Protein AF-A0A2S9A8B4-F1 (afdb_monomer)

Nearest PDB structures (foldseek):
  5kph-assembly1_A  TM=5.635E-01  e=2.188E-01  synthetic construct
  4r80-assembly2_B  TM=6.199E-01  e=7.160E-01  synthetic construct
  7yyh-assembly1_P  TM=4.689E-01  e=9.631E-01  Homo sapiens
  7t4k-assembly1_B  TM=3.296E-01  e=2.209E+00  Pediculus humanus corporis
  7t4m-assembly1_A  TM=3.541E-01  e=6.421E+00  Pediculus humanus corporis

Foldseek 3Di:
DCPPPHQDDLLLVLVVLCVLAVVVADPPKDWDSVPKDWDAAPDPVGIWIWIWMAHPNAIKIWIWRWHDHSVDIDTQATDIGSDDDDPVVVVCVSHVHCSDDDD

pLDDT: mean 87.12, std 13.0, range [33.0, 96.38]

Solvent-accessible surface area (backbone atoms only — not comparable to full-atom values): 5932 Å² total; per-residue (Å²): 138,63,78,90,55,50,86,42,46,74,67,53,54,51,53,51,38,47,66,69,20,51,83,73,48,60,96,74,51,44,74,38,77,85,74,42,46,78,44,78,31,82,37,86,40,41,30,39,39,39,32,39,29,37,38,96,91,41,57,21,22,33,38,24,22,38,29,83,36,77,93,57,65,40,71,70,42,68,40,63,37,78,50,70,80,53,70,73,55,52,53,32,50,30,65,61,40,84,79,61,82,88,127

Radius of gyration: 13.03 Å; Cα contacts (8 Å, |Δi|>4): 193; chains: 1; bounding box: 32×26×36 Å

Secondary structure (DSSP, 8-state):
--SSSTTS-HHHHHHHHHHHHGGGS-TT-EE-SSS-EEEE-SSSS-EEEEEEEEETTEEEEEEEEEEEETTEEEEEEEEEESSPPPHHHHHHHHTT-SSS---

Mean predicted aligned error: 5.31 Å

Sequence (103 aa):
SADEYGDFTASGLVEICVGATKSAFASDVQFDTTGSRIERRNVDPEWLVLVPAQTAGFAGEAQCTIGGSPTSPDIGLSSASIERLPEEQIQKLIDGKNEGGDR

Structure (mmCIF, N/CA/C/O backbone):
data_AF-A0A2S9A8B4-F1
#
_entry.id   AF-A0A2S9A8B4-F1
#
loop_
_atom_site.group_PDB
_atom_site.id
_atom_site.type_symbol
_atom_site.label_atom_id
_atom_site.label_alt_id
_atom_site.label_comp_id
_atom_site.label_asym_id
_atom_site.label_entity_id
_atom_site.label_seq_id
_atom_site.pdbx_PDB_ins_code
_atom_site.Cartn_x
_atom_site.Cartn_y
_atom_site.Cartn_z
_atom_site.occupancy
_atom_site.B_iso_or_equiv
_atom_site.auth_seq_id
_atom_site.auth_comp_id
_atom_site.auth_asym_id
_atom_site.auth_atom_id
_atom_site.pdbx_PDB_model_num
ATOM 1 N N . SER A 1 1 ? -0.232 2.340 -21.285 1.00 39.75 1 SER A N 1
ATOM 2 C CA . SER A 1 1 ? 0.051 3.312 -20.220 1.00 39.75 1 SER A CA 1
ATOM 3 C C . SER A 1 1 ? 0.759 2.562 -19.113 1.00 39.75 1 SER A C 1
ATOM 5 O O . SER A 1 1 ? 0.089 1.894 -18.343 1.00 39.75 1 SER A O 1
ATOM 7 N N . ALA A 1 2 ? 2.091 2.550 -19.148 1.00 49.41 2 ALA A N 1
ATOM 8 C CA . ALA A 1 2 ? 2.973 1.806 -18.241 1.00 49.41 2 ALA A CA 1
ATOM 9 C C . ALA A 1 2 ? 3.773 2.777 -17.343 1.00 49.41 2 ALA A C 1
ATOM 11 O O . ALA A 1 2 ? 4.900 2.502 -16.964 1.00 49.41 2 ALA A O 1
ATOM 12 N N . ASP A 1 3 ? 3.218 3.966 -17.080 1.00 56.22 3 ASP A N 1
ATOM 13 C CA . ASP A 1 3 ? 4.016 5.128 -16.655 1.00 56.22 3 ASP A CA 1
ATOM 14 C C . ASP A 1 3 ? 3.707 5.649 -15.244 1.00 56.22 3 ASP A C 1
ATOM 16 O O . ASP A 1 3 ? 4.416 6.526 -14.764 1.00 56.22 3 ASP A O 1
ATOM 20 N N . GLU A 1 4 ? 2.685 5.131 -14.553 1.00 79.00 4 GLU A N 1
ATOM 21 C CA . GLU A 1 4 ? 2.356 5.610 -13.196 1.00 79.00 4 GLU A CA 1
ATOM 22 C C . GLU A 1 4 ? 2.902 4.704 -12.085 1.00 79.00 4 GLU A C 1
ATOM 24 O O . GLU A 1 4 ? 3.278 5.209 -11.034 1.00 79.00 4 GLU A O 1
ATOM 29 N N . TYR A 1 5 ? 3.018 3.394 -12.338 1.00 83.25 5 TYR A N 1
ATOM 30 C CA . TYR A 1 5 ? 3.417 2.382 -11.345 1.00 83.25 5 TYR A CA 1
ATOM 31 C C . TYR A 1 5 ? 4.538 1.451 -11.845 1.00 83.25 5 TYR A C 1
ATOM 33 O O . TYR A 1 5 ? 4.625 0.288 -11.449 1.00 83.25 5 TYR A O 1
ATOM 41 N N . GLY A 1 6 ? 5.368 1.938 -12.775 1.00 84.88 6 GLY A N 1
ATOM 42 C CA . GLY A 1 6 ? 6.353 1.109 -13.475 1.00 84.88 6 GLY A CA 1
ATOM 43 C C . GLY A 1 6 ? 5.675 -0.031 -14.242 1.00 84.88 6 GLY A C 1
ATOM 44 O O . GLY A 1 6 ? 4.680 0.185 -14.934 1.00 84.88 6 GLY A O 1
ATOM 45 N N . ASP A 1 7 ? 6.180 -1.255 -14.076 1.00 88.75 7 ASP A N 1
ATOM 46 C CA . ASP A 1 7 ? 5.588 -2.454 -14.686 1.00 88.75 7 ASP A CA 1
ATOM 47 C C . ASP A 1 7 ? 4.308 -2.934 -13.976 1.00 88.75 7 ASP A C 1
ATOM 49 O O . ASP A 1 7 ? 3.604 -3.811 -14.484 1.00 88.75 7 ASP A O 1
ATOM 53 N N . PHE A 1 8 ? 3.981 -2.380 -12.804 1.00 91.75 8 PHE A N 1
ATOM 54 C CA . PHE A 1 8 ? 2.799 -2.764 -12.041 1.00 91.75 8 PHE A CA 1
ATOM 55 C C . PHE A 1 8 ? 1.528 -2.043 -12.498 1.00 91.75 8 PHE A C 1
ATOM 57 O O . PHE A 1 8 ? 1.534 -1.017 -13.174 1.00 91.75 8 PHE A O 1
ATOM 64 N N . THR A 1 9 ? 0.391 -2.590 -12.067 1.00 93.12 9 THR A N 1
ATOM 65 C CA . THR A 1 9 ? -0.889 -1.875 -12.048 1.00 93.12 9 THR A CA 1
ATOM 66 C C . THR A 1 9 ? -1.201 -1.454 -10.614 1.00 93.12 9 THR A C 1
ATOM 68 O O . THR A 1 9 ? -0.787 -2.140 -9.678 1.00 93.12 9 THR A O 1
ATOM 71 N N . ALA A 1 10 ? -1.977 -0.380 -10.431 1.00 91.94 10 ALA A N 1
ATOM 72 C CA . ALA A 1 10 ? -2.442 0.040 -9.104 1.00 91.94 10 ALA A CA 1
ATOM 73 C C . ALA A 1 10 ? -3.119 -1.114 -8.347 1.00 91.94 10 ALA A C 1
ATOM 75 O O . ALA A 1 10 ? -2.777 -1.411 -7.205 1.00 91.94 10 ALA A O 1
ATOM 76 N N . SER A 1 11 ? -4.036 -1.816 -9.019 1.00 93.38 11 SER A N 1
ATOM 77 C CA . SER A 1 11 ? -4.722 -2.983 -8.462 1.00 93.38 11 SER A CA 1
ATOM 78 C C . SER A 1 11 ? -3.751 -4.110 -8.117 1.00 93.38 11 SER A C 1
ATOM 80 O O . SER A 1 11 ? -3.885 -4.709 -7.058 1.00 93.38 11 SER A O 1
ATOM 82 N N . GLY A 1 12 ? -2.739 -4.356 -8.954 1.00 94.94 12 GLY A N 1
ATOM 83 C CA . GLY A 1 12 ? -1.717 -5.367 -8.684 1.00 94.94 12 GLY A CA 1
ATOM 84 C C . GLY A 1 12 ? -0.901 -5.059 -7.427 1.00 94.94 12 GLY A C 1
ATOM 85 O O . GLY A 1 12 ? -0.712 -5.942 -6.597 1.00 94.94 12 GLY A O 1
ATOM 86 N N . LEU A 1 13 ? -0.474 -3.806 -7.239 1.00 95.50 13 LEU A N 1
ATOM 87 C CA . LEU A 1 13 ? 0.229 -3.372 -6.024 1.00 95.50 13 LEU A CA 1
ATOM 88 C C . LEU A 1 13 ? -0.624 -3.583 -4.762 1.00 95.50 13 LEU A C 1
ATOM 90 O O . LEU A 1 13 ? -0.137 -4.097 -3.753 1.00 95.50 13 LEU A O 1
ATOM 94 N N . VAL A 1 14 ? -1.911 -3.242 -4.831 1.00 96.38 14 VAL A N 1
ATOM 95 C CA . VAL A 1 14 ? -2.862 -3.433 -3.726 1.00 96.38 14 VAL A CA 1
ATOM 96 C C . VAL A 1 14 ? -3.080 -4.914 -3.420 1.00 96.38 14 VAL A C 1
ATOM 98 O O . VAL A 1 14 ? -3.014 -5.307 -2.257 1.00 96.38 14 VAL A O 1
ATOM 101 N N . GLU A 1 15 ? -3.293 -5.752 -4.435 1.00 95.56 15 GLU A N 1
ATOM 102 C CA . GLU A 1 15 ? -3.484 -7.198 -4.265 1.00 95.56 15 GLU A CA 1
ATOM 103 C C . GLU A 1 15 ? -2.257 -7.877 -3.652 1.00 95.56 15 GLU A C 1
ATOM 105 O O . GLU A 1 15 ? -2.403 -8.700 -2.744 1.00 95.56 15 GLU A O 1
ATOM 110 N N . ILE A 1 16 ? -1.051 -7.498 -4.091 1.00 95.62 16 ILE A N 1
ATOM 111 C CA . ILE A 1 16 ? 0.204 -7.984 -3.507 1.00 95.62 16 ILE A CA 1
ATOM 112 C C . ILE A 1 16 ? 0.271 -7.594 -2.027 1.00 95.62 16 ILE A C 1
ATOM 114 O O . ILE A 1 16 ? 0.544 -8.450 -1.183 1.00 95.62 16 ILE A O 1
ATOM 118 N N . CYS A 1 17 ? -0.034 -6.336 -1.690 1.00 95.81 17 CYS A N 1
ATOM 119 C CA . CYS A 1 17 ? 0.024 -5.876 -0.305 1.00 95.81 17 CYS A CA 1
ATOM 120 C C . CYS A 1 17 ? -0.997 -6.583 0.600 1.00 95.81 17 CYS A C 1
ATOM 122 O O . CYS A 1 17 ? -0.662 -7.048 1.693 1.00 95.81 17 CYS A O 1
ATOM 124 N N . VAL A 1 18 ? -2.238 -6.731 0.134 1.00 95.06 18 VAL A N 1
ATOM 125 C CA . VAL A 1 18 ? -3.276 -7.482 0.851 1.00 95.06 18 VAL A CA 1
ATOM 126 C C . VAL A 1 18 ? -2.843 -8.933 1.042 1.00 95.06 18 VAL A C 1
ATOM 128 O O . VAL A 1 18 ? -2.926 -9.454 2.151 1.00 95.06 18 VAL A O 1
ATOM 131 N N . GLY A 1 19 ? -2.334 -9.590 -0.002 1.00 94.69 19 GLY A N 1
ATOM 132 C CA . GLY A 1 19 ? -1.847 -10.967 0.080 1.00 94.69 19 GLY A CA 1
ATOM 133 C C . GLY A 1 19 ? -0.728 -11.143 1.110 1.00 94.69 19 GLY A C 1
ATOM 134 O O . GLY A 1 19 ? -0.754 -12.104 1.878 1.00 94.69 19 GLY A O 1
ATOM 135 N N . ALA A 1 20 ? 0.204 -10.189 1.168 1.00 92.81 20 ALA A N 1
ATOM 136 C CA . ALA A 1 20 ? 1.346 -10.207 2.077 1.00 92.81 20 ALA A CA 1
ATOM 137 C C . ALA A 1 20 ? 0.980 -9.937 3.547 1.00 92.81 20 ALA A C 1
ATOM 139 O O . ALA A 1 20 ? 1.686 -10.394 4.446 1.00 92.81 20 ALA A O 1
ATOM 140 N N . THR A 1 21 ? -0.106 -9.202 3.802 1.00 93.19 21 THR A N 1
ATOM 141 C CA . THR A 1 21 ? -0.495 -8.759 5.155 1.00 93.19 21 THR A CA 1
ATOM 142 C C . THR A 1 21 ? -1.702 -9.499 5.720 1.00 93.19 21 THR A C 1
ATOM 144 O O . THR A 1 21 ? -1.887 -9.520 6.936 1.00 93.19 21 THR A O 1
ATOM 147 N N . LYS A 1 22 ? -2.514 -10.160 4.886 1.00 92.25 22 LYS A N 1
ATOM 148 C CA . LYS A 1 22 ? -3.759 -10.829 5.300 1.00 92.25 22 LYS A CA 1
ATOM 149 C C . LYS A 1 22 ? -3.586 -11.793 6.472 1.00 92.25 22 LYS A C 1
ATOM 151 O O . LYS A 1 22 ? -4.471 -11.865 7.315 1.00 92.25 22 LYS A O 1
ATOM 156 N N . SER A 1 23 ? -2.468 -12.515 6.548 1.00 91.62 23 SER A N 1
ATOM 157 C CA . SER A 1 23 ? -2.196 -13.452 7.647 1.00 91.62 23 SER A CA 1
ATOM 158 C C . SER A 1 23 ? -1.904 -12.778 8.991 1.00 91.62 23 SER A C 1
ATOM 160 O O . SER A 1 23 ? -1.959 -13.449 10.017 1.00 91.62 23 SER A O 1
ATOM 162 N N . ALA A 1 24 ? -1.565 -11.487 8.992 1.00 89.31 24 ALA A N 1
ATOM 163 C CA . ALA A 1 24 ? -1.321 -10.705 10.203 1.00 89.31 24 ALA A CA 1
ATOM 164 C C . ALA A 1 24 ? -2.607 -10.083 10.783 1.00 89.31 24 ALA A C 1
ATOM 166 O O . ALA A 1 24 ? -2.614 -9.662 11.937 1.00 89.31 24 ALA A O 1
ATOM 167 N N . PHE A 1 25 ? -3.698 -10.052 10.013 1.00 89.44 25 PHE A N 1
ATOM 168 C CA . PHE A 1 25 ? -5.019 -9.634 10.481 1.00 89.44 25 PHE A CA 1
ATOM 169 C C . PHE A 1 25 ? -5.854 -10.827 10.972 1.00 89.44 25 PHE A C 1
ATOM 171 O O . PHE A 1 25 ? -5.573 -11.984 10.650 1.00 89.44 25 PHE A O 1
ATOM 178 N N . ALA A 1 26 ? -6.916 -10.557 11.739 1.00 88.44 26 ALA A N 1
ATOM 179 C CA . ALA A 1 26 ? -7.876 -11.598 12.090 1.00 88.44 26 ALA A CA 1
ATOM 180 C C . ALA A 1 26 ? -8.693 -12.039 10.862 1.00 88.44 26 ALA A C 1
ATOM 182 O O . ALA A 1 26 ? -8.788 -11.344 9.851 1.00 88.44 26 ALA A O 1
ATOM 183 N N . SER A 1 27 ? -9.287 -13.230 10.943 1.00 88.25 27 SER A N 1
ATOM 184 C CA . SER A 1 27 ? -9.929 -13.885 9.796 1.00 88.25 27 SER A CA 1
ATOM 185 C C . SER A 1 27 ? -11.151 -13.147 9.236 1.00 88.25 27 SER A C 1
ATOM 187 O O . SER A 1 27 ? -11.572 -13.449 8.123 1.00 88.25 27 SER A O 1
ATOM 189 N N . ASP A 1 28 ? -11.723 -12.208 9.990 1.00 90.19 28 ASP A N 1
ATOM 190 C CA . ASP A 1 28 ? -12.870 -11.386 9.598 1.00 90.19 28 ASP A CA 1
ATOM 191 C C . ASP A 1 28 ? -12.481 -10.108 8.833 1.00 90.19 28 ASP A C 1
ATOM 193 O O . ASP A 1 28 ? -13.371 -9.369 8.405 1.00 90.19 28 ASP A O 1
ATOM 197 N N . VAL A 1 29 ? -11.180 -9.849 8.643 1.00 93.62 29 VAL A N 1
ATOM 198 C CA . VAL A 1 29 ? -10.678 -8.615 8.029 1.00 93.62 29 VAL A CA 1
ATOM 199 C C . VAL A 1 29 ? -11.329 -8.303 6.679 1.00 93.62 29 VAL A C 1
ATOM 201 O O . VAL A 1 29 ? -11.444 -9.157 5.798 1.00 93.62 29 VAL A O 1
ATOM 204 N N . GLN A 1 30 ? -11.724 -7.045 6.511 1.00 94.12 30 GLN A N 1
ATOM 205 C CA . GLN A 1 30 ? -12.222 -6.466 5.268 1.00 94.12 30 GLN A CA 1
ATOM 206 C C . GLN A 1 30 ? -11.238 -5.395 4.801 1.00 94.12 30 GLN A C 1
ATOM 208 O O . GLN A 1 30 ? -11.010 -4.427 5.521 1.00 94.12 30 GLN A O 1
ATOM 213 N N . PHE A 1 31 ? -10.660 -5.555 3.613 1.00 94.62 31 PHE A N 1
ATOM 214 C CA . PHE A 1 31 ? -9.763 -4.562 3.015 1.00 94.62 31 PHE A CA 1
ATOM 215 C C . PHE A 1 31 ? -10.551 -3.621 2.101 1.00 94.62 31 PHE A C 1
ATOM 217 O O . PHE A 1 31 ? -11.307 -4.082 1.246 1.00 94.62 31 PHE A O 1
ATOM 224 N N . ASP A 1 32 ? -10.352 -2.315 2.256 1.00 94.94 32 ASP A N 1
ATOM 225 C CA . ASP A 1 32 ? -10.876 -1.292 1.354 1.00 94.94 32 ASP A CA 1
ATOM 226 C C . ASP A 1 32 ? -9.836 -0.981 0.273 1.00 94.94 32 ASP A C 1
ATOM 228 O O . ASP A 1 32 ? -8.985 -0.100 0.406 1.00 94.94 32 ASP A O 1
ATOM 232 N N . THR A 1 33 ? -9.903 -1.736 -0.820 1.00 93.12 33 THR A N 1
ATOM 233 C CA . THR A 1 33 ? -9.004 -1.570 -1.967 1.00 93.12 33 THR A CA 1
ATOM 234 C C . THR A 1 33 ? -9.316 -0.328 -2.801 1.00 93.12 33 THR A C 1
ATOM 236 O O . THR A 1 33 ? -8.515 0.041 -3.648 1.00 93.12 33 THR A O 1
ATOM 239 N N . THR A 1 34 ? -10.478 0.310 -2.621 1.00 91.44 34 THR A N 1
ATOM 240 C CA . THR A 1 34 ? -10.837 1.545 -3.341 1.00 91.44 34 THR A CA 1
ATOM 241 C C . THR A 1 34 ? -10.321 2.780 -2.606 1.00 91.44 34 THR A C 1
ATOM 243 O O . THR A 1 34 ? -9.947 3.758 -3.248 1.00 91.44 34 THR A O 1
ATOM 246 N N . GLY A 1 35 ? -10.250 2.721 -1.276 1.00 91.81 35 GLY A N 1
ATOM 247 C CA . GLY A 1 35 ? -9.608 3.724 -0.426 1.00 91.81 35 GLY A CA 1
ATOM 248 C C . GLY A 1 35 ? -8.088 3.581 -0.303 1.00 91.81 35 GLY A C 1
ATOM 249 O O . GLY A 1 35 ? -7.489 4.263 0.529 1.00 91.81 35 GLY A O 1
ATOM 250 N N . SER A 1 36 ? -7.456 2.694 -1.080 1.00 94.50 36 SER A N 1
ATOM 251 C CA . SER A 1 36 ? -6.010 2.471 -1.022 1.00 94.50 36 SER A CA 1
ATOM 252 C C . SER A 1 36 ? -5.220 3.688 -1.495 1.00 94.50 36 SER A C 1
ATOM 254 O O . SER A 1 36 ? -5.593 4.342 -2.471 1.00 94.50 36 SER A O 1
ATOM 256 N N . ARG A 1 37 ? -4.074 3.926 -0.863 1.00 94.81 37 ARG A N 1
ATOM 257 C CA . ARG A 1 37 ? -3.109 4.953 -1.247 1.00 94.81 37 ARG A CA 1
ATOM 258 C C . ARG A 1 37 ? -1.821 4.292 -1.721 1.00 94.81 37 ARG A C 1
ATOM 260 O O . ARG A 1 37 ? -1.278 3.428 -1.037 1.00 94.81 37 ARG A O 1
ATOM 267 N N . ILE A 1 38 ? -1.344 4.707 -2.888 1.00 95.25 38 ILE A N 1
ATOM 268 C CA . ILE A 1 38 ? -0.091 4.235 -3.478 1.00 95.25 38 ILE A CA 1
ATOM 269 C C . ILE A 1 38 ? 0.797 5.452 -3.689 1.00 95.25 38 ILE A C 1
ATOM 271 O O . ILE A 1 38 ? 0.381 6.411 -4.332 1.00 95.25 38 ILE A O 1
ATOM 275 N N . GLU A 1 39 ? 2.005 5.407 -3.144 1.00 94.75 39 GLU A 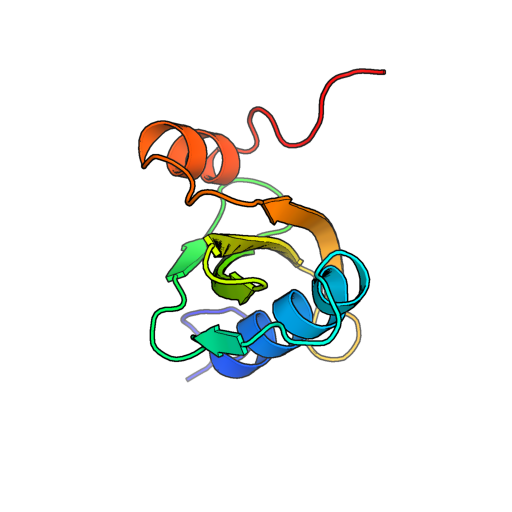N 1
ATOM 276 C CA . GLU A 1 39 ? 2.979 6.492 -3.218 1.00 94.75 39 GLU A CA 1
ATOM 277 C C . GLU A 1 39 ? 4.297 5.958 -3.765 1.00 94.75 39 GLU A C 1
ATOM 279 O O . GLU A 1 39 ? 4.743 4.868 -3.397 1.00 94.75 39 GLU A O 1
ATOM 284 N N . ARG A 1 40 ? 4.949 6.738 -4.629 1.00 93.56 40 ARG A N 1
ATOM 285 C CA . ARG A 1 40 ? 6.302 6.415 -5.078 1.00 93.56 40 ARG A CA 1
ATOM 286 C C . ARG A 1 40 ? 7.306 6.823 -4.008 1.00 93.56 40 ARG A C 1
ATOM 288 O O . ARG A 1 40 ? 7.231 7.920 -3.461 1.00 93.56 40 ARG A O 1
ATOM 295 N N . ARG A 1 41 ? 8.261 5.946 -3.736 1.00 92.25 41 ARG A N 1
ATOM 296 C CA . ARG A 1 41 ? 9.321 6.132 -2.748 1.00 92.25 41 ARG A CA 1
ATOM 297 C C . ARG A 1 41 ? 10.597 6.645 -3.409 1.00 92.25 41 ARG A C 1
ATOM 299 O O . ARG A 1 41 ? 10.823 6.456 -4.602 1.00 92.25 41 ARG A O 1
ATOM 306 N N . ASN A 1 42 ? 11.444 7.284 -2.607 1.00 91.31 42 ASN A N 1
ATOM 307 C CA . ASN A 1 42 ? 12.767 7.771 -3.013 1.00 91.31 42 ASN 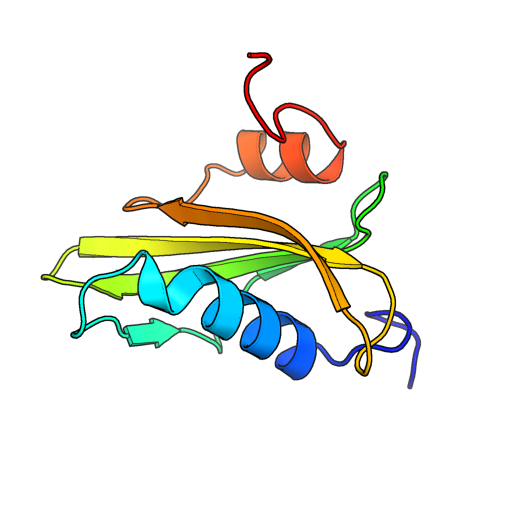A CA 1
ATOM 308 C C . ASN A 1 42 ? 13.870 6.708 -2.847 1.00 91.31 42 ASN A C 1
ATOM 310 O O . ASN A 1 42 ? 15.036 6.975 -3.138 1.00 91.31 42 ASN A O 1
ATOM 314 N N . VAL A 1 43 ? 13.504 5.529 -2.347 1.00 90.38 43 VAL A N 1
ATOM 315 C CA . VAL A 1 43 ? 14.377 4.381 -2.091 1.00 90.38 43 VAL A CA 1
ATOM 316 C C . VAL A 1 43 ? 13.703 3.101 -2.581 1.00 90.38 43 VAL A C 1
ATOM 318 O O . VAL A 1 43 ? 12.490 3.086 -2.799 1.00 90.38 43 VAL A O 1
ATOM 321 N N . ASP A 1 44 ? 14.475 2.026 -2.691 1.00 87.62 44 ASP A N 1
ATOM 322 C CA . ASP A 1 44 ? 13.952 0.683 -2.927 1.00 87.62 44 ASP A CA 1
ATOM 323 C C . ASP A 1 44 ? 13.436 0.034 -1.626 1.00 87.62 44 ASP A C 1
ATOM 325 O O . ASP A 1 44 ? 14.053 0.214 -0.574 1.00 87.62 44 ASP A O 1
ATOM 329 N N . PRO A 1 45 ? 12.345 -0.755 -1.666 1.00 92.44 45 PRO A N 1
ATOM 330 C CA . PRO A 1 45 ? 11.453 -0.967 -2.812 1.00 92.44 45 PRO A CA 1
ATOM 331 C C . PRO A 1 45 ? 10.659 0.294 -3.188 1.00 92.44 45 PRO A C 1
ATOM 333 O O . PRO A 1 45 ? 10.251 1.037 -2.303 1.00 92.44 45 PRO A O 1
ATOM 336 N N . GLU A 1 46 ? 10.432 0.534 -4.479 1.00 93.31 46 GLU A N 1
ATOM 337 C CA . GLU A 1 46 ? 9.993 1.828 -5.040 1.00 93.31 46 GLU A CA 1
ATOM 338 C C . GLU A 1 46 ? 8.537 2.252 -4.755 1.00 93.31 46 GLU A C 1
ATOM 340 O O . GLU A 1 46 ? 8.216 3.433 -4.896 1.00 93.31 46 GLU A O 1
ATOM 345 N N . TRP A 1 47 ? 7.653 1.346 -4.332 1.00 95.38 47 TRP A N 1
ATOM 346 C CA . TRP A 1 47 ? 6.240 1.650 -4.066 1.00 95.38 47 TRP A CA 1
ATOM 347 C C . TRP A 1 47 ? 5.905 1.491 -2.592 1.00 95.38 47 TRP A C 1
ATOM 349 O O . TRP A 1 47 ? 6.186 0.452 -2.009 1.00 95.38 47 TRP A O 1
ATOM 359 N N . LEU A 1 48 ? 5.257 2.489 -1.992 1.00 95.12 48 LEU A N 1
ATOM 360 C CA . LEU A 1 48 ? 4.561 2.374 -0.713 1.00 95.12 48 LEU A CA 1
ATOM 361 C C . LEU A 1 48 ? 3.076 2.155 -0.997 1.00 95.12 48 LEU A C 1
ATOM 363 O O . LEU A 1 48 ? 2.453 2.961 -1.684 1.00 95.12 48 LEU A O 1
ATOM 367 N N . VAL A 1 49 ? 2.503 1.096 -0.439 1.00 96.06 49 VAL A N 1
ATOM 368 C CA . VAL A 1 49 ? 1.087 0.759 -0.577 1.00 96.06 49 VAL A CA 1
ATOM 369 C C . VAL A 1 49 ? 0.448 0.738 0.800 1.00 96.06 49 VAL A C 1
ATOM 371 O O . VAL A 1 49 ? 0.892 0.011 1.687 1.00 96.06 49 VAL A O 1
ATOM 374 N N . LEU A 1 50 ? -0.602 1.535 0.963 1.00 95.75 50 LEU A N 1
ATOM 375 C CA . LEU A 1 50 ? -1.399 1.635 2.178 1.00 95.75 50 LEU A CA 1
ATOM 376 C C . LEU A 1 50 ? -2.833 1.235 1.838 1.00 95.75 50 LEU A C 1
ATOM 378 O O . LEU A 1 50 ? -3.489 1.888 1.024 1.00 95.75 50 LEU A O 1
ATOM 382 N N . VAL A 1 51 ? -3.323 0.151 2.433 1.00 96.38 51 VAL A N 1
ATOM 383 C CA . VAL A 1 51 ? -4.679 -0.358 2.190 1.00 96.38 51 VAL A CA 1
ATOM 384 C C . VAL A 1 51 ? -5.454 -0.312 3.501 1.00 96.38 51 VAL A C 1
ATOM 386 O O . VAL A 1 51 ? -5.142 -1.086 4.411 1.00 96.38 51 VAL A O 1
ATOM 389 N N . PRO A 1 52 ? -6.460 0.570 3.635 1.00 95.62 52 PRO A N 1
ATOM 390 C CA . PRO A 1 52 ? -7.304 0.585 4.817 1.00 95.62 52 PRO A CA 1
ATOM 391 C C . PRO A 1 52 ? -7.972 -0.776 5.019 1.00 95.62 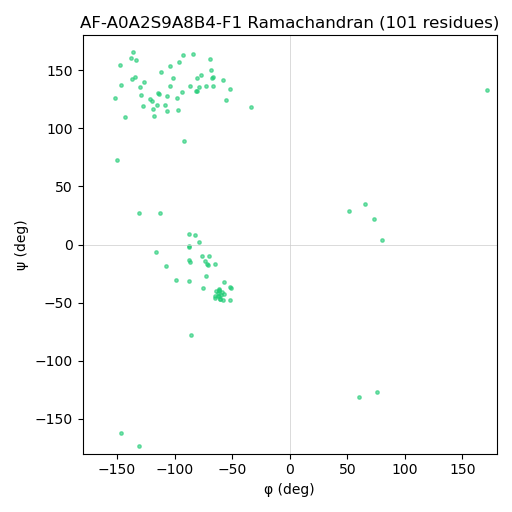52 PRO A C 1
ATOM 393 O O . PRO A 1 52 ? -8.391 -1.436 4.068 1.00 95.62 52 PRO A O 1
ATOM 396 N N . ALA A 1 53 ? -8.079 -1.197 6.271 1.00 94.06 53 ALA A N 1
ATOM 397 C CA . ALA A 1 53 ? -8.699 -2.457 6.645 1.00 94.06 53 ALA A CA 1
ATOM 398 C C . ALA A 1 53 ? -9.670 -2.256 7.811 1.00 94.06 53 ALA A C 1
ATOM 400 O O . ALA A 1 53 ? -9.573 -1.290 8.564 1.00 94.06 53 ALA A O 1
ATOM 401 N N . GLN A 1 54 ? -10.613 -3.174 7.984 1.00 92.44 54 GLN A N 1
ATOM 402 C CA . GLN A 1 54 ? -11.458 -3.260 9.170 1.00 92.44 54 GLN A CA 1
ATOM 403 C C . GLN A 1 54 ? -11.435 -4.686 9.698 1.00 92.44 54 GLN A C 1
ATOM 405 O O . GLN A 1 54 ? -11.673 -5.621 8.941 1.00 92.44 54 GLN A O 1
ATOM 410 N N . THR A 1 55 ? -11.156 -4.864 10.985 1.00 88.00 55 THR A N 1
ATOM 411 C CA . THR A 1 55 ? -11.123 -6.180 11.639 1.00 88.00 55 THR A CA 1
ATOM 412 C C . THR A 1 55 ? -11.584 -6.046 13.083 1.00 88.00 55 THR A C 1
ATOM 414 O O . THR A 1 55 ? -11.230 -5.081 13.757 1.00 88.00 55 THR A O 1
ATOM 417 N N . ALA A 1 56 ? -12.416 -6.971 13.562 1.00 85.00 56 ALA A N 1
ATOM 418 C CA . ALA A 1 56 ? -12.934 -6.989 14.930 1.00 85.00 56 ALA A CA 1
ATOM 419 C C . ALA A 1 56 ? -13.563 -5.654 15.401 1.00 85.00 56 ALA A C 1
ATOM 421 O O . ALA A 1 56 ? -13.540 -5.333 16.588 1.00 85.00 56 ALA A O 1
ATOM 422 N N . GLY A 1 57 ? -14.122 -4.865 14.474 1.00 83.81 57 GLY A N 1
ATOM 423 C CA . GLY A 1 57 ? -14.696 -3.541 14.754 1.00 83.81 57 GLY A CA 1
ATOM 424 C C . GLY A 1 57 ? -13.681 -2.395 14.876 1.00 83.81 57 GLY A C 1
ATOM 425 O O . GLY A 1 57 ? -14.082 -1.267 15.155 1.00 83.81 57 GLY A O 1
ATOM 426 N N . PHE A 1 58 ? -12.393 -2.654 14.641 1.00 86.62 58 PHE A N 1
ATOM 427 C CA . PHE A 1 58 ? -11.327 -1.656 14.595 1.00 86.62 58 PHE A CA 1
ATOM 428 C C . P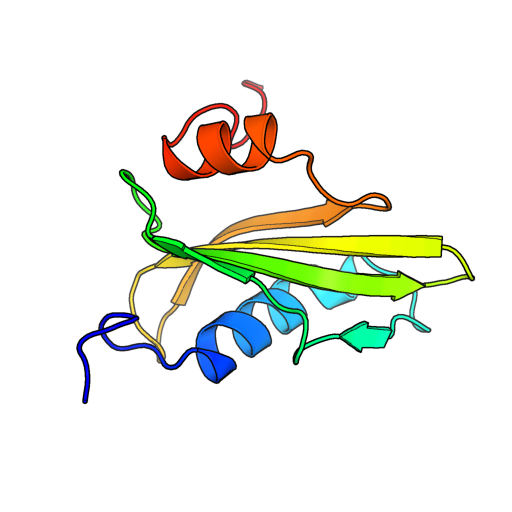HE A 1 58 ? -10.963 -1.316 13.148 1.00 86.62 58 PHE A C 1
ATOM 430 O O . PHE A 1 58 ? -10.948 -2.187 12.275 1.00 86.62 58 PHE A O 1
ATOM 437 N N . ALA A 1 59 ? -10.648 -0.045 12.902 1.00 89.38 59 ALA A N 1
ATOM 438 C CA . ALA A 1 59 ? -10.034 0.382 11.651 1.00 89.38 59 ALA A CA 1
ATOM 439 C C . ALA A 1 59 ? -8.537 0.082 11.709 1.00 89.38 59 ALA A C 1
ATOM 441 O O . ALA A 1 59 ? -7.894 0.445 12.677 1.00 89.38 59 ALA A O 1
ATOM 442 N N . GLY A 1 60 ? -7.986 -0.535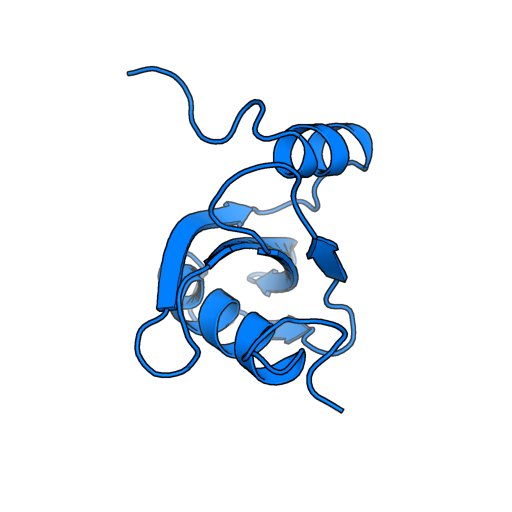 10.677 1.00 90.31 60 GLY A N 1
ATOM 443 C CA . GLY A 1 60 ? -6.565 -0.803 10.527 1.00 90.31 60 GLY A CA 1
ATOM 444 C C . GLY A 1 60 ? -6.051 -0.368 9.162 1.00 90.31 60 GLY A C 1
ATOM 445 O O . GLY A 1 60 ? -6.765 0.252 8.371 1.00 90.31 60 GLY A O 1
ATOM 446 N N . GLU A 1 61 ? -4.801 -0.706 8.885 1.00 94.19 61 GLU A N 1
ATOM 447 C CA . GLU A 1 61 ? -4.130 -0.393 7.630 1.00 94.19 61 GLU A CA 1
ATOM 448 C C . GLU A 1 61 ? -3.059 -1.444 7.339 1.00 94.19 61 GLU A 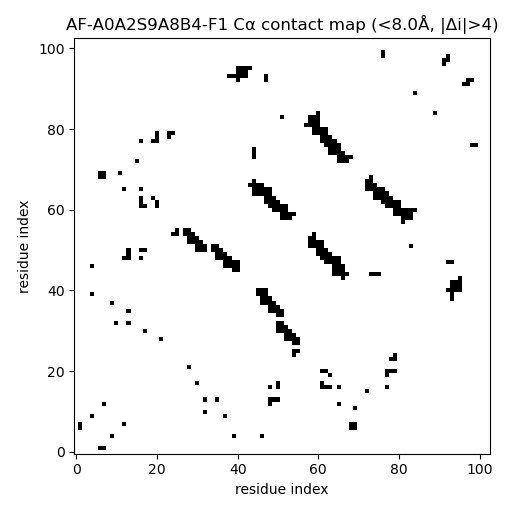C 1
ATOM 450 O O . GLU A 1 61 ? -2.203 -1.728 8.182 1.00 94.19 61 GLU A O 1
ATOM 455 N N . ALA A 1 62 ? -3.125 -2.045 6.154 1.00 94.31 62 ALA A N 1
ATOM 456 C CA . ALA A 1 62 ? -2.032 -2.827 5.601 1.00 94.31 62 ALA A CA 1
ATOM 457 C C . ALA A 1 62 ? -1.019 -1.879 4.969 1.00 94.31 62 ALA A C 1
ATOM 459 O O . ALA A 1 62 ? -1.393 -0.995 4.202 1.00 94.31 62 ALA A O 1
ATOM 460 N N . GLN A 1 63 ? 0.252 -2.076 5.290 1.00 94.44 63 GLN A N 1
ATOM 461 C CA . GLN A 1 63 ? 1.348 -1.217 4.869 1.00 94.44 63 GLN A CA 1
ATOM 462 C C . GLN A 1 63 ? 2.410 -2.089 4.223 1.00 94.44 63 GLN A C 1
ATOM 464 O O . GLN A 1 63 ? 2.957 -2.977 4.882 1.00 94.44 63 GLN A O 1
ATOM 469 N N . CYS A 1 64 ? 2.708 -1.838 2.954 1.00 94.31 64 CYS A N 1
ATOM 470 C CA . CYS A 1 64 ? 3.707 -2.608 2.232 1.00 94.31 64 CYS A CA 1
ATOM 471 C C . CYS A 1 64 ? 4.648 -1.716 1.441 1.00 94.31 64 CYS A C 1
ATOM 473 O O . CYS A 1 64 ? 4.208 -0.723 0.864 1.00 94.31 64 CYS A O 1
ATOM 475 N N . THR A 1 65 ? 5.920 -2.102 1.357 1.00 94.50 65 THR A N 1
ATOM 476 C CA . THR A 1 65 ? 6.824 -1.568 0.336 1.00 94.50 65 THR A CA 1
ATOM 477 C C . THR A 1 65 ? 7.080 -2.631 -0.723 1.00 94.50 65 THR A C 1
ATOM 479 O O . THR A 1 65 ? 7.391 -3.774 -0.389 1.00 94.50 65 THR A O 1
ATOM 482 N N . ILE A 1 66 ? 6.870 -2.280 -1.992 1.00 95.25 66 ILE A N 1
ATOM 483 C CA . ILE A 1 66 ? 6.871 -3.213 -3.123 1.00 95.25 66 ILE A CA 1
ATOM 484 C C . ILE A 1 66 ? 7.771 -2.675 -4.235 1.00 95.25 66 ILE A C 1
ATOM 486 O O . ILE A 1 66 ? 7.711 -1.501 -4.587 1.00 95.25 66 ILE A O 1
ATOM 490 N N . GLY A 1 67 ? 8.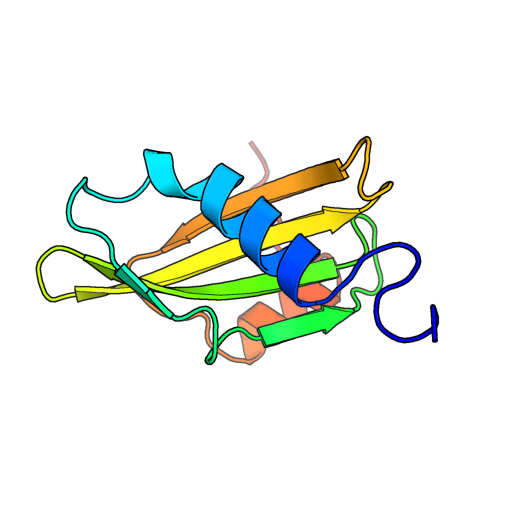594 -3.545 -4.803 1.00 93.69 67 GLY A N 1
ATOM 491 C CA . GLY A 1 67 ? 9.456 -3.270 -5.946 1.00 93.69 67 GLY A CA 1
ATOM 492 C C . GLY A 1 67 ? 9.601 -4.511 -6.820 1.00 93.69 67 GLY A C 1
ATOM 493 O O . GLY A 1 67 ? 8.812 -5.455 -6.723 1.00 93.69 67 GLY A O 1
ATOM 494 N N . GLY A 1 68 ? 10.615 -4.531 -7.682 1.00 91.06 68 GLY A N 1
ATOM 495 C CA . GLY A 1 68 ? 10.839 -5.647 -8.599 1.00 91.06 68 GLY A CA 1
ATOM 496 C C . GLY A 1 68 ? 9.851 -5.628 -9.766 1.00 91.06 68 GLY A C 1
ATOM 497 O O . GLY A 1 68 ? 9.752 -4.632 -10.473 1.00 91.06 68 GLY A O 1
ATOM 498 N N . SER A 1 69 ? 9.140 -6.735 -10.002 1.00 90.50 69 SER A N 1
ATOM 499 C CA . SER A 1 69 ? 8.210 -6.859 -11.138 1.00 90.50 69 SER A CA 1
ATOM 500 C C . SER A 1 69 ? 6.897 -7.545 -10.747 1.00 90.50 69 SER A C 1
ATOM 502 O O . SER A 1 69 ? 6.878 -8.305 -9.780 1.00 90.50 69 SER A O 1
ATOM 504 N N . PRO A 1 70 ? 5.804 -7.389 -11.516 1.00 89.25 70 PRO A N 1
ATOM 505 C CA . PRO A 1 70 ? 4.522 -8.034 -11.209 1.00 89.25 70 PRO A CA 1
ATOM 506 C C . PRO A 1 70 ? 4.593 -9.560 -11.097 1.00 89.25 70 PRO A C 1
ATOM 508 O O . PRO A 1 70 ? 3.849 -10.167 -10.333 1.00 89.25 70 PRO A O 1
ATOM 511 N N . THR A 1 71 ? 5.484 -10.194 -11.863 1.00 89.88 71 THR A N 1
ATOM 512 C CA . THR A 1 71 ? 5.673 -11.654 -11.862 1.00 89.88 71 THR A CA 1
ATOM 513 C C . THR A 1 71 ? 6.671 -12.138 -10.813 1.00 89.88 71 THR A C 1
ATOM 515 O O . THR A 1 71 ? 6.758 -13.337 -10.564 1.00 89.88 71 THR A O 1
ATOM 518 N N . SER A 1 72 ? 7.4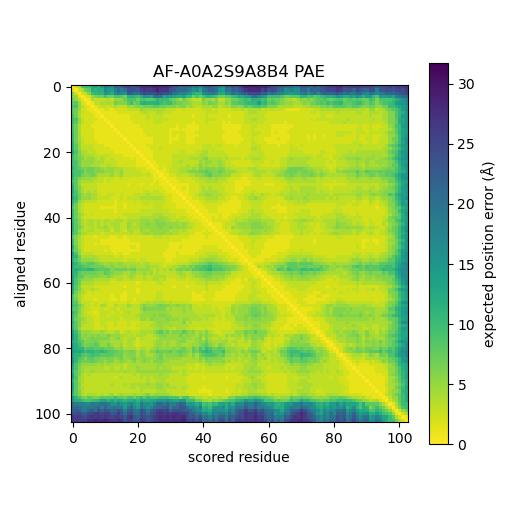43 -11.227 -10.222 1.00 92.06 72 SER A N 1
ATOM 519 C CA . SER A 1 72 ? 8.413 -11.508 -9.164 1.00 92.06 72 SER A CA 1
ATOM 520 C C . SER A 1 72 ? 8.531 -10.270 -8.265 1.00 92.06 72 SER A C 1
ATOM 522 O O . SER A 1 72 ? 9.512 -9.527 -8.393 1.00 92.06 72 SER A O 1
ATOM 524 N N . PRO A 1 73 ? 7.508 -9.994 -7.433 1.00 92.06 73 PRO A N 1
ATOM 525 C CA . PRO A 1 73 ? 7.484 -8.800 -6.601 1.00 92.06 73 PRO A CA 1
ATOM 526 C C . PRO A 1 73 ? 8.482 -8.929 -5.451 1.00 92.06 73 PRO A C 1
ATOM 528 O O . PRO A 1 73 ? 8.560 -9.973 -4.803 1.00 92.06 73 PRO A O 1
ATOM 531 N N . A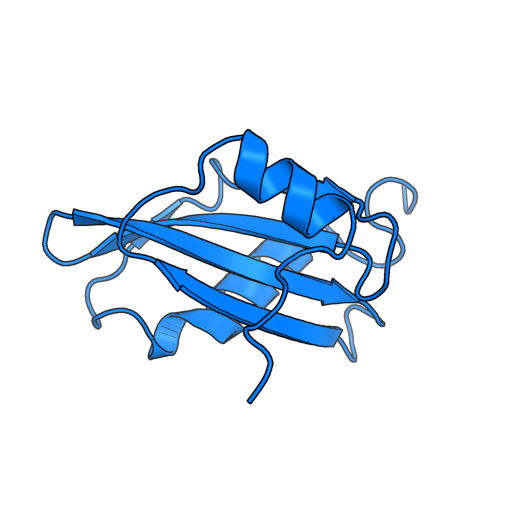SP A 1 74 ? 9.219 -7.854 -5.193 1.00 93.06 74 ASP A N 1
ATOM 532 C CA . ASP A 1 74 ? 10.098 -7.722 -4.035 1.00 93.06 74 ASP A CA 1
ATOM 533 C C . ASP A 1 74 ? 9.351 -6.961 -2.938 1.00 93.06 74 ASP A C 1
ATOM 535 O O . ASP A 1 74 ? 8.943 -5.818 -3.143 1.00 93.06 74 ASP A O 1
ATOM 539 N N . ILE A 1 75 ? 9.098 -7.617 -1.805 1.00 92.06 75 ILE A N 1
ATOM 540 C CA . ILE A 1 75 ? 8.368 -7.031 -0.676 1.00 92.06 75 ILE A CA 1
ATOM 541 C C . ILE A 1 75 ? 9.378 -6.744 0.430 1.00 92.06 75 ILE A C 1
ATOM 543 O O . ILE A 1 75 ? 9.947 -7.676 0.998 1.00 92.06 75 ILE A O 1
ATOM 547 N N . GLY A 1 76 ? 9.576 -5.465 0.746 1.00 87.56 76 GLY A N 1
ATOM 548 C CA . GLY A 1 76 ? 10.468 -5.035 1.823 1.00 87.56 76 GLY A CA 1
ATOM 549 C C . GLY A 1 76 ? 9.745 -5.035 3.167 1.00 87.56 76 GLY A C 1
ATOM 550 O O . GLY A 1 76 ? 9.888 -5.945 3.983 1.00 87.56 76 GLY A O 1
ATOM 551 N N . LEU A 1 77 ? 8.932 -4.004 3.389 1.00 86.75 77 LEU A N 1
ATOM 552 C CA . LEU A 1 77 ? 8.033 -3.885 4.530 1.00 86.75 77 LEU A CA 1
ATOM 553 C C . LEU A 1 77 ? 6.710 -4.585 4.203 1.00 86.75 77 LEU A C 1
ATOM 555 O O . LEU A 1 77 ? 6.151 -4.390 3.128 1.00 86.75 77 LEU A O 1
ATOM 559 N N . SER A 1 78 ? 6.186 -5.354 5.153 1.00 89.19 78 SER A N 1
ATOM 560 C CA . SER A 1 78 ? 4.808 -5.849 5.160 1.00 89.19 78 SER A CA 1
ATOM 561 C C . SER A 1 78 ? 4.320 -5.830 6.602 1.00 89.19 78 SER A C 1
ATOM 563 O O . SER A 1 78 ? 4.812 -6.586 7.442 1.00 89.19 78 SER A O 1
ATOM 565 N N . SER A 1 79 ? 3.404 -4.918 6.913 1.00 87.25 79 SER A N 1
ATOM 566 C CA . SER A 1 79 ? 2.909 -4.696 8.268 1.00 87.25 79 SER A CA 1
ATOM 567 C C . SER A 1 79 ? 1.396 -4.520 8.278 1.00 87.25 79 SER A C 1
ATOM 569 O O . SER A 1 79 ? 0.814 -3.898 7.391 1.00 87.25 79 SER A O 1
ATOM 571 N N . ALA A 1 80 ? 0.761 -5.064 9.311 1.00 86.62 80 ALA A N 1
ATOM 572 C CA . ALA A 1 80 ? -0.640 -4.838 9.627 1.00 86.62 80 ALA A CA 1
ATOM 573 C C . ALA A 1 80 ? -0.711 -3.955 10.873 1.00 86.62 80 ALA A C 1
ATOM 575 O O . ALA A 1 80 ? -0.216 -4.338 11.933 1.00 86.62 80 ALA A O 1
ATOM 576 N N . SER A 1 81 ? -1.326 -2.782 10.751 1.00 84.12 81 SER A N 1
ATOM 577 C CA . SER A 1 81 ? -1.548 -1.876 11.879 1.00 84.12 81 SER A CA 1
ATOM 578 C C . SER A 1 81 ? -3.028 -1.767 12.214 1.00 84.12 81 SER A C 1
ATOM 580 O O . SER A 1 81 ? -3.883 -1.846 11.336 1.00 84.12 81 SER A O 1
ATOM 582 N N . ILE A 1 82 ? -3.327 -1.564 13.497 1.00 81.50 82 ILE A N 1
ATOM 583 C CA . ILE A 1 82 ? -4.682 -1.312 14.022 1.00 81.50 82 ILE A CA 1
ATOM 584 C C . ILE A 1 82 ? -5.061 0.175 14.000 1.00 81.50 82 ILE A C 1
ATOM 586 O O . ILE A 1 82 ? -6.048 0.570 14.607 1.00 81.50 82 ILE A O 1
ATOM 590 N N . GLU A 1 83 ? -4.243 1.004 13.357 1.00 83.38 83 GLU A N 1
ATOM 591 C CA . GLU A 1 83 ? -4.448 2.434 13.159 1.00 83.38 83 GLU A CA 1
ATOM 592 C C . GLU A 1 83 ? -3.835 2.818 11.805 1.00 83.38 83 GLU A C 1
ATOM 594 O O . GLU A 1 83 ? -2.914 2.148 11.325 1.00 83.38 83 GLU A O 1
ATOM 599 N N . ARG A 1 84 ? -4.343 3.891 11.188 1.00 83.31 84 ARG A N 1
ATOM 600 C CA . ARG A 1 84 ? -3.747 4.452 9.967 1.00 83.31 84 ARG A CA 1
ATOM 601 C C . ARG A 1 84 ? -2.497 5.249 10.298 1.00 83.31 84 ARG A C 1
ATOM 603 O O . ARG A 1 84 ? -2.450 5.924 11.330 1.00 83.31 84 ARG A O 1
ATOM 610 N N . LEU A 1 85 ? -1.516 5.226 9.404 1.00 85.25 85 LEU A N 1
ATOM 611 C CA . LEU A 1 85 ? -0.328 6.049 9.572 1.00 85.25 85 LEU A CA 1
ATOM 612 C C . LEU A 1 85 ? -0.671 7.542 9.458 1.00 85.25 85 LEU A C 1
ATOM 614 O O . LEU A 1 85 ? -1.391 7.950 8.546 1.00 85.25 85 LEU A O 1
ATOM 618 N N . PRO A 1 86 ? -0.125 8.393 10.342 1.00 88.62 86 PRO A N 1
ATOM 619 C CA . PRO A 1 86 ? -0.182 9.832 10.136 1.00 88.62 86 PRO A CA 1
ATOM 620 C C . PRO A 1 86 ? 0.700 10.231 8.942 1.00 88.62 86 PRO A C 1
ATOM 622 O O . PRO A 1 86 ? 1.745 9.621 8.706 1.00 88.62 86 PRO A O 1
ATOM 625 N N . GLU A 1 87 ? 0.334 11.311 8.244 1.00 89.44 87 GLU A N 1
ATOM 626 C CA . GLU A 1 87 ? 1.043 11.804 7.045 1.00 89.44 87 GLU A CA 1
ATOM 627 C C . GLU A 1 87 ? 2.559 11.963 7.245 1.00 89.44 87 GLU A C 1
ATOM 629 O O . GLU A 1 87 ? 3.344 11.640 6.358 1.00 89.44 87 GLU A O 1
ATOM 634 N N . GLU A 1 88 ? 2.998 12.406 8.429 1.00 89.69 88 GLU A N 1
ATOM 635 C CA . GLU A 1 88 ? 4.427 12.546 8.739 1.00 89.69 88 GLU A CA 1
ATOM 636 C C . GLU A 1 88 ? 5.175 11.202 8.669 1.00 89.69 88 GLU A C 1
ATOM 638 O O . GLU A 1 88 ? 6.318 11.145 8.214 1.00 89.69 88 GLU A O 1
ATOM 643 N N . GLN A 1 89 ? 4.546 10.111 9.116 1.00 88.31 89 GLN A N 1
ATOM 644 C CA . GLN A 1 89 ? 5.147 8.777 9.062 1.00 88.31 89 GLN A CA 1
ATOM 645 C C . GLN A 1 89 ? 5.122 8.215 7.642 1.00 88.31 89 GLN A C 1
ATOM 647 O O . GLN A 1 89 ? 6.106 7.618 7.215 1.00 88.31 89 GLN A O 1
ATOM 652 N N . ILE A 1 90 ? 4.056 8.480 6.883 1.00 90.50 90 ILE A N 1
ATOM 653 C CA . ILE A 1 90 ? 3.982 8.133 5.458 1.00 90.50 90 ILE A CA 1
ATOM 654 C C . ILE A 1 90 ? 5.137 8.798 4.700 1.00 90.50 90 ILE A C 1
ATOM 656 O O . ILE A 1 90 ? 5.871 8.119 3.985 1.00 90.50 90 ILE A O 1
ATOM 660 N N . GLN A 1 91 ? 5.377 10.094 4.926 1.00 90.81 91 GLN A N 1
ATOM 661 C CA . GLN A 1 91 ? 6.493 10.806 4.300 1.00 90.81 91 GLN A CA 1
ATOM 662 C C . GLN A 1 91 ? 7.856 10.217 4.691 1.00 90.81 91 GLN A C 1
ATOM 664 O O . GLN A 1 91 ? 8.738 10.082 3.845 1.00 90.81 91 GLN A O 1
ATOM 669 N N . LYS A 1 92 ? 8.036 9.810 5.955 1.00 88.69 92 LYS A N 1
ATOM 670 C CA . LYS A 1 92 ? 9.266 9.127 6.387 1.00 88.69 92 LYS A CA 1
ATOM 671 C C . LYS A 1 92 ? 9.475 7.813 5.633 1.00 88.69 92 LYS A C 1
ATOM 673 O O . LYS A 1 92 ? 10.586 7.582 5.166 1.00 88.69 92 LYS A O 1
ATOM 678 N N . LEU A 1 93 ? 8.431 7.001 5.462 1.00 88.19 93 LEU A N 1
ATOM 679 C CA . LEU A 1 93 ? 8.505 5.750 4.699 1.00 88.19 93 LEU A CA 1
ATOM 680 C C . LEU A 1 93 ? 8.811 5.997 3.215 1.00 88.19 93 LEU A C 1
ATOM 682 O O . LEU A 1 93 ? 9.623 5.274 2.633 1.00 88.19 93 LEU A O 1
ATOM 686 N N . ILE A 1 94 ? 8.221 7.037 2.616 1.00 90.00 94 ILE A N 1
ATOM 687 C CA . ILE A 1 94 ? 8.540 7.493 1.252 1.00 90.00 94 ILE A CA 1
ATOM 688 C C . ILE A 1 94 ? 10.030 7.832 1.125 1.00 90.00 94 ILE A C 1
ATOM 690 O O . ILE A 1 94 ? 10.674 7.428 0.159 1.00 90.00 94 ILE A O 1
ATOM 694 N N . ASP A 1 95 ? 10.601 8.502 2.125 1.00 89.06 95 ASP A N 1
ATOM 695 C CA . ASP A 1 95 ? 12.020 8.869 2.167 1.00 89.06 95 ASP A CA 1
ATOM 696 C C . ASP A 1 95 ? 12.964 7.722 2.581 1.00 89.06 95 ASP A C 1
ATOM 698 O O . ASP A 1 95 ? 14.165 7.953 2.725 1.00 89.06 95 ASP A O 1
ATOM 702 N N . GLY A 1 96 ? 12.453 6.507 2.819 1.00 80.12 96 GLY A N 1
ATOM 703 C CA . GLY A 1 96 ? 13.268 5.369 3.273 1.00 80.12 96 GLY A CA 1
ATOM 704 C C . GLY A 1 96 ? 13.718 5.447 4.730 1.00 80.12 96 GLY A C 1
ATOM 705 O O . GLY A 1 96 ? 14.721 4.861 5.130 1.00 80.12 96 GLY A O 1
ATOM 706 N N . LYS A 1 97 ? 13.014 6.228 5.549 1.00 77.69 97 LYS A N 1
ATOM 707 C CA . LYS A 1 97 ? 13.311 6.416 6.970 1.00 77.69 97 LYS A CA 1
ATOM 708 C C . LYS A 1 97 ? 12.306 5.625 7.804 1.00 77.69 97 LYS A C 1
ATOM 710 O O . LYS A 1 97 ? 11.107 5.734 7.584 1.00 77.69 97 LYS A O 1
ATOM 715 N N . ASN A 1 98 ? 12.786 4.936 8.842 1.00 63.69 98 ASN A N 1
ATOM 716 C CA . ASN A 1 98 ? 11.970 4.126 9.766 1.00 63.69 98 ASN A CA 1
ATOM 717 C C . ASN A 1 98 ? 11.292 2.892 9.125 1.00 63.69 98 ASN A C 1
ATOM 719 O O . ASN A 1 98 ? 10.203 2.515 9.541 1.00 63.69 98 ASN A O 1
ATOM 723 N N . GLU A 1 99 ? 11.932 2.229 8.155 1.00 59.03 99 GLU A N 1
ATOM 724 C CA . GLU A 1 99 ? 11.413 0.980 7.547 1.00 59.03 99 GLU A CA 1
ATOM 725 C C . GLU A 1 99 ? 11.461 -0.245 8.474 1.00 59.03 99 GLU A C 1
ATOM 727 O O . GLU A 1 99 ? 10.884 -1.289 8.185 1.00 59.03 99 GLU A O 1
ATOM 732 N N . GLY A 1 100 ? 12.127 -0.122 9.614 1.00 50.19 100 GLY A N 1
ATOM 733 C CA . GLY A 1 100 ? 12.247 -1.169 10.611 1.00 50.19 100 GLY A CA 1
ATOM 734 C C . GLY A 1 100 ? 13.249 -0.724 11.656 1.00 50.19 100 GLY A C 1
ATOM 735 O O . GLY A 1 100 ? 14.307 -0.195 11.320 1.00 50.19 100 GLY A O 1
ATOM 736 N N . GLY A 1 101 ? 12.893 -0.879 12.928 1.00 41.59 101 GLY A N 1
ATOM 737 C CA . GLY A 1 101 ? 13.842 -0.702 14.013 1.00 41.59 101 GLY A CA 1
ATOM 738 C C . GLY A 1 101 ? 15.039 -1.617 13.794 1.00 41.59 101 GLY A C 1
ATOM 739 O O . GLY A 1 101 ? 14.874 -2.830 13.654 1.00 41.59 101 GLY A O 1
ATOM 740 N N . ASP A 1 102 ? 16.212 -0.993 13.766 1.00 33.00 102 ASP A N 1
ATOM 741 C CA . ASP A 1 102 ? 17.504 -1.592 14.074 1.00 33.00 102 ASP A CA 1
ATOM 742 C C . ASP A 1 102 ? 17.304 -2.657 15.172 1.00 33.00 102 ASP A C 1
ATOM 744 O O . ASP A 1 102 ? 16.780 -2.361 16.254 1.00 33.00 102 ASP A O 1
ATOM 748 N N . ARG A 1 103 ? 17.618 -3.912 14.854 1.00 40.69 103 ARG A N 1
ATOM 749 C CA . ARG A 1 103 ? 17.790 -4.976 15.841 1.00 40.69 103 ARG A CA 1
ATOM 750 C C . ARG A 1 103 ? 19.264 -5.301 15.936 1.00 40.69 103 ARG A C 1
ATOM 752 O O . ARG A 1 103 ? 19.866 -5.496 14.858 1.00 40.69 103 ARG A O 1
#